Protein AF-D8WJ66-F1 (afdb_monomer_lite)

Secondary structure (DSSP, 8-state):
-------------------SS-----------S---PPPPPPPPPTTEEEEGGGTEEEE-SPPPGGG---SS---HHHHHHHHHT-

pLDDT: mean 70.59, std 19.92, range [41.0, 96.0]

Sequence (86 aa):
MLERKNKNKNNLNQQFIHKNNKYFKKKTYNNNVIQKKKPEKPKITNYLYVHKKLKKGVFLKKPSFNDIVYPFSLNLKLINEYLKKK

Organism: Globisporangium ultimum (NCBI:txid2052682)

Radius of gyration: 30.31 Å; chains: 1; bounding box: 35×73×77 Å

Structure (mmCIF, N/CA/C/O backbone):
data_AF-D8WJ66-F1
#
_entry.id   AF-D8WJ66-F1
#
loop_
_atom_site.group_PDB
_atom_site.id
_atom_site.type_symbol
_atom_site.label_atom_id
_atom_site.label_alt_id
_atom_site.label_comp_id
_atom_site.label_asym_id
_atom_site.label_entity_id
_atom_site.label_seq_id
_atom_site.pdbx_PDB_ins_code
_atom_site.Cartn_x
_atom_site.Cartn_y
_atom_site.Cartn_z
_atom_site.occupancy
_atom_site.B_iso_or_equiv
_atom_site.auth_seq_id
_atom_site.auth_comp_id
_atom_site.auth_asym_id
_atom_site.auth_atom_id
_atom_site.pdbx_PDB_model_num
ATOM 1 N N . MET A 1 1 ? -8.165 -53.043 -53.574 1.00 41.28 1 MET A N 1
ATOM 2 C CA . MET A 1 1 ? -8.582 -51.955 -52.663 1.00 41.28 1 MET A CA 1
ATOM 3 C C . MET A 1 1 ? -8.047 -52.272 -51.276 1.00 41.28 1 MET A C 1
ATOM 5 O O . MET A 1 1 ? -8.428 -53.289 -50.716 1.00 41.28 1 MET A O 1
ATOM 9 N N . LEU A 1 2 ? -7.092 -51.482 -50.779 1.00 41.00 2 LEU A N 1
ATOM 10 C CA . LEU A 1 2 ? -6.535 -51.618 -49.430 1.00 41.00 2 LEU A CA 1
ATOM 11 C C . LEU A 1 2 ? -7.317 -50.714 -48.473 1.00 41.00 2 LEU A C 1
ATOM 13 O O . LEU A 1 2 ? -7.216 -49.495 -48.580 1.00 41.00 2 LEU A O 1
ATOM 17 N N . GLU A 1 3 ? -8.018 -51.291 -47.501 1.00 44.78 3 GLU A N 1
ATOM 18 C CA . GLU A 1 3 ? -8.512 -50.540 -46.345 1.00 44.78 3 GLU A CA 1
ATOM 19 C C . GLU A 1 3 ? -7.529 -50.675 -45.178 1.00 44.78 3 GLU A C 1
ATOM 21 O O . GLU A 1 3 ? -7.371 -51.733 -44.569 1.00 44.78 3 GLU A O 1
ATOM 26 N N . ARG A 1 4 ? -6.838 -49.575 -44.866 1.00 48.53 4 ARG A N 1
ATOM 27 C CA . ARG A 1 4 ? -5.975 -49.442 -43.688 1.00 48.53 4 ARG A CA 1
ATOM 28 C C . ARG A 1 4 ? -6.826 -48.999 -42.496 1.00 48.53 4 ARG A C 1
ATOM 30 O O . ARG A 1 4 ? -7.272 -47.857 -42.454 1.00 48.53 4 ARG A O 1
ATOM 37 N N . LYS A 1 5 ? -7.010 -49.861 -41.491 1.00 48.28 5 LYS A N 1
ATOM 38 C CA . LYS A 1 5 ? -7.528 -49.454 -40.172 1.00 48.28 5 LYS A CA 1
ATOM 39 C C . LYS A 1 5 ? -6.360 -49.148 -39.233 1.00 48.28 5 LYS A C 1
ATOM 41 O O . LYS A 1 5 ? -5.773 -50.050 -38.643 1.00 48.28 5 LYS A O 1
ATOM 46 N N . ASN A 1 6 ? -6.040 -47.863 -39.087 1.00 52.69 6 ASN A N 1
ATOM 47 C CA . ASN A 1 6 ? -5.110 -47.361 -38.076 1.00 52.69 6 ASN A CA 1
ATOM 48 C C . ASN A 1 6 ? -5.735 -47.499 -36.678 1.00 52.69 6 ASN A C 1
A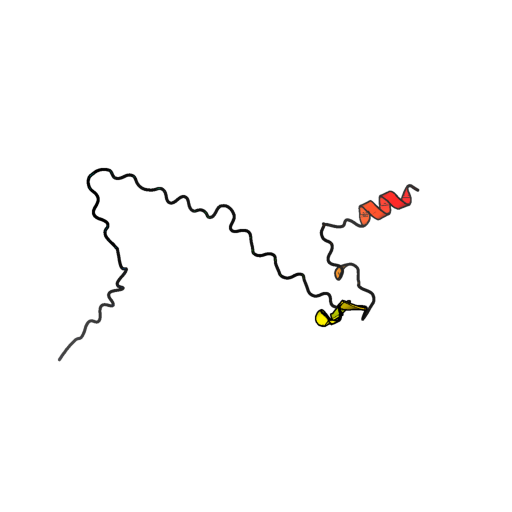TOM 50 O O . ASN A 1 6 ? -6.668 -46.774 -36.338 1.00 52.69 6 ASN A O 1
ATOM 54 N N . LYS A 1 7 ? -5.210 -48.405 -35.847 1.00 48.88 7 LYS A N 1
ATOM 55 C CA . LYS A 1 7 ? -5.440 -48.386 -34.395 1.00 48.88 7 LYS A CA 1
ATOM 56 C C . LYS A 1 7 ? -4.181 -47.870 -33.707 1.00 48.88 7 LYS A C 1
ATOM 58 O O . LYS A 1 7 ? -3.210 -48.605 -33.551 1.00 48.88 7 LYS A O 1
ATOM 63 N N . ASN A 1 8 ? -4.238 -46.607 -33.288 1.00 53.31 8 ASN A N 1
ATOM 64 C CA . ASN A 1 8 ? -3.290 -45.987 -32.368 1.00 53.31 8 ASN A CA 1
ATOM 65 C C . ASN A 1 8 ? -3.197 -46.826 -31.086 1.00 53.31 8 ASN A C 1
ATOM 67 O O . ASN A 1 8 ? -4.100 -46.800 -30.249 1.00 53.31 8 ASN A O 1
ATOM 71 N N . LYS A 1 9 ? -2.110 -47.586 -30.931 1.00 51.44 9 LYS A N 1
ATOM 72 C CA . LYS A 1 9 ? -1.736 -48.177 -29.645 1.00 51.44 9 LYS A CA 1
ATOM 73 C C . LYS A 1 9 ? -0.939 -47.133 -28.873 1.00 51.44 9 LYS A C 1
ATOM 75 O O . LYS A 1 9 ? 0.251 -46.946 -29.106 1.00 51.44 9 LYS A O 1
ATOM 80 N N . ASN A 1 10 ? -1.618 -46.455 -27.953 1.00 49.66 10 ASN A N 1
ATOM 81 C CA . ASN A 1 10 ? -0.971 -45.718 -26.876 1.00 49.66 10 ASN A CA 1
ATOM 82 C C . ASN A 1 10 ? -0.185 -46.729 -26.028 1.00 4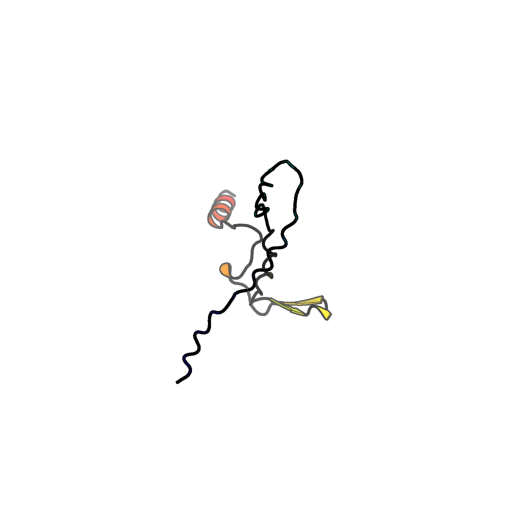9.66 10 ASN A C 1
ATOM 84 O O . ASN A 1 10 ? -0.769 -47.443 -25.212 1.00 49.66 10 ASN A O 1
ATOM 88 N N . ASN A 1 11 ? 1.127 -46.819 -26.245 1.00 47.12 11 ASN A N 1
ATOM 89 C CA . ASN A 1 11 ? 2.035 -47.607 -25.415 1.00 47.12 11 ASN A CA 1
ATOM 90 C C . ASN A 1 11 ? 2.194 -46.920 -24.050 1.00 47.12 11 ASN A C 1
ATOM 92 O O . ASN A 1 11 ? 3.148 -46.187 -23.800 1.00 47.12 11 ASN A O 1
ATOM 96 N N . LEU A 1 12 ? 1.237 -47.155 -23.153 1.00 46.84 12 LEU A N 1
ATOM 97 C CA . LEU A 1 12 ? 1.462 -47.019 -21.719 1.00 46.84 12 LEU A CA 1
ATOM 98 C C . LEU A 1 12 ? 2.439 -48.127 -21.324 1.00 46.84 12 LEU A C 1
ATOM 100 O O . LEU A 1 12 ? 2.050 -49.290 -21.231 1.00 46.84 12 LEU A O 1
ATOM 104 N N . ASN A 1 13 ? 3.706 -47.760 -21.122 1.00 48.28 13 ASN A N 1
ATOM 105 C CA . ASN A 1 13 ? 4.725 -48.608 -20.508 1.00 48.28 13 ASN A CA 1
ATOM 106 C C . ASN A 1 13 ? 4.261 -49.028 -19.103 1.00 48.28 13 ASN A C 1
ATOM 108 O O . ASN A 1 13 ? 4.597 -48.400 -18.100 1.00 48.28 13 ASN A O 1
ATOM 112 N N . GLN A 1 14 ? 3.465 -50.092 -19.028 1.00 48.16 14 GLN A N 1
ATOM 113 C CA . GLN A 1 14 ? 3.204 -50.818 -17.796 1.00 48.16 14 GLN A CA 1
ATOM 114 C C . GLN A 1 14 ? 4.423 -51.702 -17.544 1.00 48.16 14 GLN A C 1
ATOM 116 O O . GLN A 1 14 ? 4.544 -52.802 -18.077 1.00 48.16 14 GLN A O 1
ATOM 121 N N . GLN A 1 15 ? 5.369 -51.184 -16.762 1.00 45.94 15 GLN A N 1
ATOM 122 C CA . GLN A 1 15 ? 6.416 -52.000 -16.160 1.00 45.94 15 GLN A CA 1
ATOM 123 C C . GLN A 1 15 ? 5.746 -52.970 -15.178 1.00 45.94 15 GLN A C 1
ATOM 125 O O . GLN A 1 15 ? 5.446 -52.623 -14.035 1.00 45.94 15 GLN A O 1
ATOM 130 N N . PHE A 1 16 ? 5.461 -54.185 -15.641 1.00 43.97 16 PH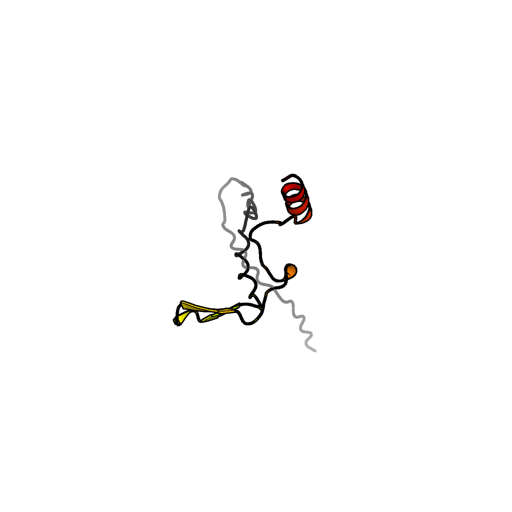E A N 1
ATOM 131 C CA . PHE A 1 16 ? 5.000 -55.274 -14.791 1.00 43.97 16 PHE A CA 1
ATOM 132 C C . PHE A 1 16 ? 6.172 -55.765 -13.938 1.00 43.97 16 PHE A C 1
ATOM 134 O O . PHE A 1 16 ? 6.995 -56.563 -14.378 1.00 43.97 16 PHE A O 1
ATOM 141 N N . ILE A 1 17 ? 6.249 -55.289 -12.696 1.00 44.41 17 ILE A N 1
ATOM 142 C CA . ILE A 1 17 ? 7.078 -55.921 -11.666 1.00 44.41 17 ILE A CA 1
ATOM 143 C C . ILE A 1 17 ? 6.324 -57.172 -11.205 1.00 44.41 17 ILE A C 1
ATOM 145 O O . ILE A 1 17 ? 5.357 -57.084 -10.445 1.00 44.41 17 ILE A O 1
ATOM 149 N N . HIS A 1 18 ? 6.746 -58.335 -11.699 1.00 44.69 18 HIS A N 1
ATOM 150 C CA . HIS A 1 18 ? 6.211 -59.631 -11.292 1.00 44.69 18 HIS A CA 1
ATOM 151 C C . HIS A 1 18 ? 6.606 -59.896 -9.829 1.00 44.69 18 HIS A C 1
ATOM 153 O O . HIS A 1 18 ? 7.787 -59.976 -9.495 1.00 44.69 18 HIS A O 1
ATOM 159 N N . LYS A 1 19 ? 5.618 -59.979 -8.933 1.00 41.59 19 LYS A N 1
ATOM 160 C CA . LYS A 1 19 ? 5.819 -60.244 -7.501 1.00 41.59 19 LYS A CA 1
ATOM 161 C C . LYS A 1 19 ? 5.455 -61.685 -7.176 1.00 41.59 19 LYS A C 1
ATOM 163 O O . LYS A 1 19 ? 4.331 -62.099 -7.443 1.00 41.59 19 LYS A O 1
ATOM 168 N N . ASN A 1 20 ? 6.337 -62.377 -6.461 1.00 50.19 20 ASN A N 1
ATOM 169 C CA . ASN A 1 20 ? 5.918 -63.476 -5.600 1.00 50.19 20 ASN A CA 1
ATOM 170 C C . ASN A 1 20 ? 5.055 -62.919 -4.450 1.00 50.19 20 ASN A C 1
ATOM 172 O O . ASN A 1 20 ? 5.464 -62.018 -3.718 1.00 50.19 20 ASN A O 1
ATOM 176 N N . ASN A 1 21 ? 3.835 -63.449 -4.355 1.00 50.81 21 ASN A N 1
ATOM 177 C CA . ASN A 1 21 ? 2.995 -63.642 -3.169 1.00 50.81 21 ASN A CA 1
ATOM 178 C C . ASN A 1 21 ? 3.019 -62.573 -2.062 1.00 50.81 21 ASN A C 1
ATOM 180 O O . ASN A 1 21 ? 3.610 -62.759 -1.005 1.00 50.81 21 ASN A O 1
ATOM 184 N N . LYS A 1 22 ? 2.265 -61.491 -2.280 1.00 45.28 22 LYS A N 1
ATOM 185 C CA . LYS A 1 22 ? 1.327 -60.855 -1.326 1.00 45.28 22 LYS A CA 1
ATOM 186 C C . LYS A 1 22 ? 0.895 -59.534 -1.948 1.00 45.28 22 LYS A C 1
ATOM 188 O O . LYS A 1 22 ? 1.689 -58.593 -2.056 1.00 45.28 22 LYS A O 1
ATOM 193 N N . TYR A 1 23 ? -0.367 -59.451 -2.356 1.00 51.38 23 TYR A N 1
ATOM 194 C CA . TYR A 1 23 ? -0.979 -58.208 -2.817 1.00 51.38 23 TYR A CA 1
ATOM 195 C C . TYR A 1 23 ? -1.180 -57.247 -1.641 1.00 51.38 23 TYR A C 1
ATOM 197 O O . TYR A 1 23 ? -2.295 -56.989 -1.200 1.00 51.38 23 TYR A O 1
ATOM 205 N N . PHE A 1 24 ? -0.098 -56.657 -1.142 1.00 48.59 24 PHE A N 1
ATOM 206 C CA . PHE A 1 24 ? -0.218 -55.371 -0.478 1.00 48.59 24 PHE A CA 1
ATOM 207 C C . PHE A 1 24 ? -0.472 -54.339 -1.572 1.00 48.59 24 PHE A C 1
ATOM 209 O O . PHE A 1 24 ? 0.461 -53.917 -2.262 1.00 48.59 24 PHE A O 1
ATOM 216 N N . LYS A 1 25 ? -1.739 -53.935 -1.747 1.00 50.31 25 LYS A N 1
ATOM 217 C CA . LYS A 1 25 ? -2.053 -52.646 -2.372 1.00 50.31 25 LYS A CA 1
ATOM 218 C C . LYS A 1 25 ? -1.273 -51.602 -1.577 1.00 50.31 25 LYS A C 1
ATOM 220 O O . LYS A 1 25 ? -1.673 -51.243 -0.471 1.00 50.31 25 LYS A O 1
ATOM 225 N N . LYS A 1 26 ? -0.145 -51.132 -2.116 1.00 51.16 26 LYS A N 1
ATOM 226 C CA . LYS A 1 26 ? 0.460 -49.888 -1.647 1.00 51.16 26 LYS A CA 1
ATOM 227 C C . LYS A 1 26 ? -0.620 -48.837 -1.862 1.00 51.16 26 LYS A C 1
ATOM 229 O O . LYS A 1 26 ? -0.877 -48.451 -2.998 1.00 51.16 26 LYS A O 1
ATOM 234 N N . LYS A 1 27 ? -1.289 -48.417 -0.785 1.00 53.22 27 LYS A N 1
ATOM 235 C CA . LYS A 1 27 ? -1.964 -47.126 -0.772 1.00 53.22 27 LYS A CA 1
ATOM 236 C C . LYS A 1 27 ? -0.859 -46.132 -1.097 1.00 53.22 27 LYS A C 1
ATOM 238 O O . LYS A 1 27 ? -0.002 -45.861 -0.260 1.00 53.22 27 LYS A O 1
ATOM 243 N N . THR A 1 28 ? -0.818 -45.660 -2.336 1.00 54.25 28 THR A N 1
ATOM 244 C CA . THR A 1 28 ? -0.192 -44.383 -2.634 1.00 54.25 28 THR A CA 1
ATOM 245 C C . THR A 1 28 ? -0.987 -43.390 -1.811 1.00 54.25 28 THR A C 1
ATOM 247 O O . THR A 1 28 ? -2.077 -42.975 -2.198 1.00 54.25 28 THR A O 1
ATOM 250 N N . TYR A 1 29 ? -0.502 -43.108 -0.604 1.00 50.88 29 TYR A N 1
ATOM 251 C CA . TYR A 1 29 ? -0.891 -41.899 0.083 1.00 50.88 29 TYR A CA 1
ATOM 252 C C . TYR A 1 29 ? -0.565 -40.804 -0.917 1.00 50.88 29 TYR A C 1
ATOM 254 O O . TYR A 1 29 ? 0.598 -40.593 -1.262 1.00 50.88 29 TYR A O 1
ATOM 262 N N . ASN A 1 30 ? -1.609 -40.215 -1.495 1.00 48.09 30 ASN A N 1
ATOM 263 C CA . ASN A 1 30 ? -1.464 -38.977 -2.222 1.00 48.09 30 ASN A CA 1
ATOM 264 C C . ASN A 1 30 ? -0.831 -38.027 -1.212 1.00 48.09 30 ASN A C 1
ATOM 266 O O . ASN A 1 30 ? -1.522 -37.479 -0.354 1.00 48.09 30 ASN A O 1
ATOM 270 N N . ASN A 1 31 ? 0.483 -37.835 -1.314 1.00 48.19 31 ASN A N 1
ATOM 271 C CA . ASN A 1 31 ? 1.230 -36.788 -0.629 1.00 48.19 31 ASN A CA 1
ATOM 272 C C . ASN A 1 31 ? 0.837 -35.410 -1.208 1.00 48.19 31 ASN A C 1
ATOM 274 O O . ASN A 1 31 ? 1.666 -34.527 -1.382 1.00 48.19 31 ASN A O 1
ATOM 278 N N . ASN A 1 32 ? -0.456 -35.215 -1.490 1.00 50.03 32 ASN A N 1
ATOM 279 C CA . ASN A 1 32 ? -1.096 -33.926 -1.711 1.00 50.03 32 ASN A CA 1
ATOM 280 C C . ASN A 1 32 ? -1.176 -33.129 -0.397 1.00 50.03 32 ASN A C 1
ATOM 282 O O . ASN A 1 32 ? -1.671 -32.005 -0.382 1.00 50.03 32 ASN A O 1
ATOM 286 N N . VAL A 1 33 ? -0.675 -33.699 0.704 1.00 54.22 33 VAL A N 1
ATOM 287 C CA . VAL A 1 33 ? -0.416 -33.012 1.961 1.00 54.22 33 VAL A CA 1
ATOM 288 C C . VAL A 1 33 ? 0.696 -31.989 1.720 1.00 54.22 33 VAL A C 1
ATOM 290 O O . VAL A 1 33 ? 1.883 -32.273 1.829 1.00 54.22 33 VAL A O 1
ATOM 293 N N . ILE A 1 34 ? 0.268 -30.768 1.397 1.00 58.31 34 ILE A N 1
ATOM 294 C CA . ILE A 1 34 ? 1.061 -29.544 1.503 1.00 58.31 34 ILE A CA 1
ATOM 295 C C . ILE A 1 34 ? 2.215 -29.493 0.490 1.00 58.31 34 ILE A C 1
ATOM 297 O O . ILE A 1 34 ? 3.385 -29.344 0.842 1.00 58.31 34 ILE A O 1
ATOM 301 N N . GLN A 1 35 ? 1.900 -29.489 -0.807 1.00 57.47 35 GLN A N 1
ATOM 302 C CA . GLN A 1 35 ? 2.774 -28.741 -1.711 1.00 57.47 35 GLN A CA 1
ATOM 303 C C . GLN A 1 35 ? 2.680 -27.277 -1.274 1.00 57.47 35 GLN A C 1
ATOM 305 O O . GLN A 1 35 ? 1.695 -26.602 -1.571 1.00 57.47 35 GLN A O 1
ATOM 310 N N . LYS A 1 36 ? 3.656 -26.810 -0.479 1.00 60.38 36 LYS A N 1
ATOM 311 C CA . LYS A 1 36 ? 3.794 -25.397 -0.112 1.00 60.38 36 LYS A CA 1
ATOM 312 C C . LYS A 1 36 ? 3.674 -24.601 -1.409 1.00 60.38 36 LYS A C 1
ATOM 314 O O . LYS A 1 36 ? 4.557 -24.704 -2.262 1.00 60.38 36 LYS A O 1
ATOM 319 N N . LYS A 1 37 ? 2.567 -23.864 -1.584 1.00 66.00 37 LYS A N 1
ATOM 320 C CA . LYS A 1 37 ? 2.421 -22.932 -2.706 1.00 66.00 37 LYS A CA 1
ATOM 321 C C . LYS A 1 37 ? 3.701 -22.106 -2.738 1.00 66.00 37 LYS A C 1
ATOM 323 O O . LYS A 1 37 ? 4.100 -21.572 -1.700 1.00 66.00 37 LYS A O 1
ATOM 328 N N . LYS A 1 38 ? 4.380 -22.069 -3.892 1.00 64.50 38 LYS A N 1
ATOM 329 C CA . LYS A 1 38 ? 5.549 -21.200 -4.058 1.00 64.50 38 LYS A CA 1
ATOM 330 C C . LYS A 1 38 ? 5.136 -19.808 -3.578 1.00 64.50 38 LYS A C 1
ATOM 332 O O . LYS A 1 38 ? 4.055 -19.371 -3.978 1.00 64.50 38 LYS A O 1
ATOM 337 N N . PRO A 1 39 ? 5.934 -19.152 -2.719 1.00 62.88 39 PRO A N 1
ATOM 338 C CA . PRO A 1 39 ? 5.604 -17.810 -2.278 1.00 62.88 39 PRO A CA 1
ATOM 339 C C . PRO A 1 39 ? 5.415 -16.961 -3.529 1.00 62.88 39 PRO A C 1
ATOM 341 O O . PRO A 1 39 ? 6.290 -16.925 -4.402 1.00 62.88 39 PRO A O 1
ATOM 344 N N . GLU A 1 40 ? 4.232 -16.367 -3.660 1.00 68.88 40 GLU A N 1
ATOM 345 C CA . GLU A 1 40 ? 3.965 -15.455 -4.758 1.00 68.88 40 GLU A CA 1
ATOM 346 C C . GLU A 1 40 ? 5.020 -14.353 -4.710 1.00 68.88 40 GLU A C 1
ATOM 348 O O . GLU A 1 40 ? 5.413 -13.887 -3.634 1.00 68.88 40 GLU A O 1
ATOM 353 N N . LYS A 1 41 ? 5.536 -13.974 -5.885 1.00 66.75 41 LYS A N 1
ATOM 354 C CA . LYS A 1 41 ? 6.461 -12.845 -5.961 1.00 66.75 41 LYS A CA 1
ATOM 355 C C . LYS A 1 41 ? 5.769 -11.653 -5.291 1.00 66.75 41 LYS A C 1
ATOM 357 O O . LYS A 1 41 ? 4.593 -11.425 -5.584 1.00 66.75 41 LYS A O 1
ATOM 362 N N . PRO A 1 42 ? 6.461 -10.912 -4.409 1.00 69.50 42 PRO A N 1
ATOM 363 C CA . PRO A 1 42 ? 5.854 -9.766 -3.753 1.00 69.50 42 PRO A CA 1
ATOM 364 C C . PRO A 1 42 ? 5.302 -8.830 -4.827 1.00 69.50 42 PRO A C 1
ATOM 366 O O . PRO A 1 42 ? 5.986 -8.559 -5.821 1.00 69.50 42 PRO A O 1
ATOM 369 N N . LYS A 1 43 ? 4.050 -8.392 -4.651 1.00 69.19 43 LYS A N 1
ATOM 370 C CA . LYS A 1 43 ? 3.409 -7.449 -5.570 1.00 69.19 43 LYS A CA 1
ATOM 371 C C . LYS A 1 43 ? 4.327 -6.239 -5.722 1.00 69.19 43 LYS A C 1
ATOM 373 O O . LYS A 1 43 ? 4.752 -5.648 -4.731 1.00 69.19 43 LYS A O 1
ATOM 378 N N . ILE A 1 44 ? 4.667 -5.919 -6.967 1.00 74.31 44 ILE A N 1
ATOM 379 C CA . ILE A 1 44 ? 5.470 -4.740 -7.280 1.00 74.31 44 ILE A CA 1
ATOM 380 C C . ILE A 1 44 ? 4.628 -3.525 -6.895 1.00 74.31 44 ILE A C 1
ATOM 382 O O . ILE A 1 44 ? 3.474 -3.414 -7.306 1.00 74.31 44 ILE A O 1
ATOM 386 N N . THR A 1 45 ? 5.181 -2.652 -6.060 1.00 86.06 45 THR A N 1
ATOM 387 C CA . THR A 1 45 ? 4.485 -1.457 -5.595 1.00 86.06 45 THR A CA 1
ATOM 388 C C . THR A 1 45 ? 4.689 -0.317 -6.586 1.00 86.06 45 THR A C 1
ATOM 390 O O . THR A 1 45 ? 5.809 0.008 -6.968 1.00 86.06 45 THR A O 1
ATOM 393 N N . ASN A 1 46 ? 3.601 0.343 -6.983 1.00 88.25 46 ASN A N 1
ATOM 394 C CA . ASN A 1 46 ? 3.652 1.426 -7.975 1.00 88.25 46 ASN A CA 1
ATOM 395 C C . ASN A 1 46 ? 4.154 2.764 -7.398 1.00 88.25 46 ASN A C 1
ATOM 397 O O . ASN A 1 46 ? 4.238 3.758 -8.116 1.00 88.25 46 ASN A O 1
ATOM 401 N N . TYR A 1 47 ? 4.426 2.824 -6.093 1.00 91.88 47 TYR A N 1
ATOM 402 C CA . TYR A 1 47 ? 4.854 4.036 -5.390 1.00 91.88 47 TYR A CA 1
ATOM 403 C C . TYR A 1 47 ? 6.352 4.059 -5.059 1.00 91.88 47 TYR A C 1
ATOM 405 O O . TYR A 1 47 ? 6.873 5.118 -4.707 1.00 91.88 47 TYR A O 1
ATOM 413 N N . LEU A 1 48 ? 7.050 2.923 -5.171 1.00 92.00 48 LEU A N 1
ATOM 414 C CA . LEU A 1 48 ? 8.460 2.782 -4.809 1.00 92.00 48 LEU A CA 1
ATOM 415 C C . LEU A 1 48 ? 9.238 2.125 -5.949 1.00 92.00 48 LEU A C 1
ATOM 417 O O . LEU A 1 48 ? 9.032 0.957 -6.272 1.00 92.00 48 LEU A O 1
ATOM 421 N N . TYR A 1 49 ? 10.196 2.856 -6.508 1.00 92.12 49 TYR A N 1
ATOM 422 C CA . TYR A 1 49 ? 11.184 2.290 -7.417 1.00 92.12 49 TYR A CA 1
ATOM 423 C C . TYR A 1 49 ? 12.392 1.777 -6.625 1.00 92.12 49 TYR A C 1
ATOM 425 O O . TYR A 1 49 ? 12.951 2.512 -5.812 1.00 92.12 49 TYR A O 1
ATOM 433 N N . VAL A 1 50 ? 12.820 0.532 -6.865 1.00 92.06 50 VAL A N 1
ATOM 434 C CA . VAL A 1 50 ? 13.962 -0.091 -6.169 1.00 92.06 50 VAL A CA 1
ATOM 435 C C . VAL A 1 50 ? 15.051 -0.486 -7.161 1.00 92.06 50 VAL A C 1
ATOM 437 O O . VAL A 1 50 ? 14.877 -1.398 -7.970 1.00 92.06 50 VAL A O 1
ATOM 440 N N . HIS A 1 51 ? 16.227 0.130 -7.035 1.00 93.75 51 HIS A N 1
ATOM 441 C CA . HIS A 1 51 ? 17.409 -0.214 -7.817 1.00 93.75 51 HIS A CA 1
ATOM 442 C C . HIS A 1 51 ? 18.288 -1.232 -7.068 1.00 93.75 51 HIS A C 1
ATOM 444 O O . HIS A 1 51 ? 19.218 -0.871 -6.339 1.00 93.75 51 HIS A O 1
ATOM 450 N N . LYS A 1 52 ? 18.027 -2.531 -7.280 1.00 90.62 52 LYS A N 1
ATOM 451 C CA . LYS A 1 52 ? 18.641 -3.644 -6.520 1.00 90.62 52 LYS A CA 1
ATOM 452 C C . LYS A 1 52 ? 20.174 -3.609 -6.464 1.00 90.62 52 LYS A C 1
ATOM 454 O O . LYS A 1 52 ? 20.740 -3.797 -5.394 1.00 90.62 52 LYS A O 1
ATOM 459 N N . LYS A 1 53 ? 20.846 -3.320 -7.586 1.00 96.00 53 LYS A N 1
ATOM 460 C CA . LYS A 1 53 ? 22.323 -3.321 -7.674 1.00 96.00 53 LYS A CA 1
ATOM 461 C C . LYS A 1 53 ? 22.977 -2.225 -6.826 1.00 96.00 53 LYS A C 1
ATOM 463 O O . LYS A 1 53 ? 24.043 -2.436 -6.270 1.00 96.00 53 LYS A O 1
ATOM 468 N N . LEU A 1 54 ? 22.319 -1.072 -6.718 1.00 95.31 54 LEU A N 1
ATOM 469 C CA . LEU A 1 54 ? 22.829 0.086 -5.977 1.00 95.31 54 LEU A CA 1
ATOM 470 C C . LEU A 1 54 ? 22.305 0.117 -4.538 1.00 95.31 54 LEU A C 1
ATOM 472 O O . LEU A 1 54 ? 22.699 0.991 -3.777 1.00 95.31 54 LEU A O 1
ATOM 476 N N . LYS A 1 55 ? 21.399 -0.807 -4.180 1.00 93.56 55 LYS A N 1
ATOM 477 C CA . LYS A 1 55 ? 20.681 -0.830 -2.899 1.00 93.56 55 LYS A CA 1
ATOM 478 C C . LYS A 1 55 ? 20.012 0.518 -2.574 1.00 93.56 55 LYS A C 1
ATOM 480 O O . LYS A 1 55 ? 19.969 0.931 -1.422 1.00 93.56 55 LYS A O 1
ATOM 485 N N . LYS A 1 56 ? 19.487 1.199 -3.600 1.00 95.69 56 LYS A N 1
ATOM 486 C CA . LYS A 1 56 ? 18.774 2.482 -3.476 1.00 95.69 56 LYS A CA 1
ATOM 487 C C . LYS A 1 56 ? 17.295 2.318 -3.810 1.00 95.69 56 LYS A C 1
ATOM 489 O O . LYS A 1 56 ? 16.942 1.510 -4.672 1.00 95.69 56 LYS A O 1
ATOM 494 N N . GLY A 1 57 ? 16.450 3.106 -3.151 1.00 93.62 57 GLY A N 1
ATOM 495 C CA . GLY A 1 57 ? 15.018 3.196 -3.421 1.00 93.62 57 GLY A CA 1
ATOM 496 C C . GLY A 1 57 ? 14.575 4.652 -3.519 1.00 93.62 57 GLY A C 1
ATOM 497 O O . GLY A 1 57 ? 15.117 5.502 -2.818 1.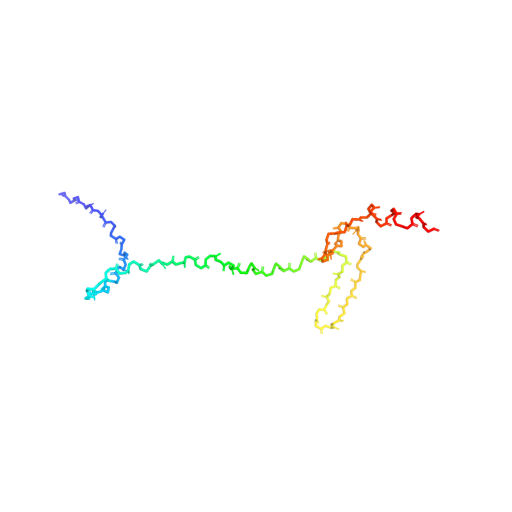00 93.62 57 GLY A O 1
ATOM 498 N N . VAL A 1 58 ? 13.618 4.934 -4.401 1.00 94.56 58 VAL A N 1
ATOM 499 C CA . VAL A 1 58 ? 13.051 6.275 -4.599 1.00 94.56 58 VAL A CA 1
ATOM 500 C C . VAL A 1 58 ? 11.532 6.185 -4.546 1.00 94.56 58 VAL A C 1
ATOM 502 O O . VAL A 1 58 ? 10.925 5.396 -5.276 1.00 94.56 58 VAL A O 1
ATOM 505 N N . PHE A 1 59 ? 10.919 6.999 -3.688 1.00 94.25 59 PHE A N 1
ATOM 506 C CA . PHE A 1 59 ? 9.470 7.161 -3.659 1.00 94.25 59 PHE A CA 1
ATOM 507 C C . PHE A 1 59 ? 9.038 8.050 -4.823 1.00 94.25 59 PHE A C 1
ATOM 509 O O . PHE A 1 59 ? 9.408 9.218 -4.886 1.00 94.25 59 PHE A O 1
ATOM 516 N N . LEU A 1 60 ? 8.267 7.480 -5.748 1.00 93.25 60 LEU A N 1
ATOM 517 C CA . LEU A 1 60 ? 7.772 8.192 -6.931 1.00 93.25 60 LEU A CA 1
ATOM 518 C C . LEU A 1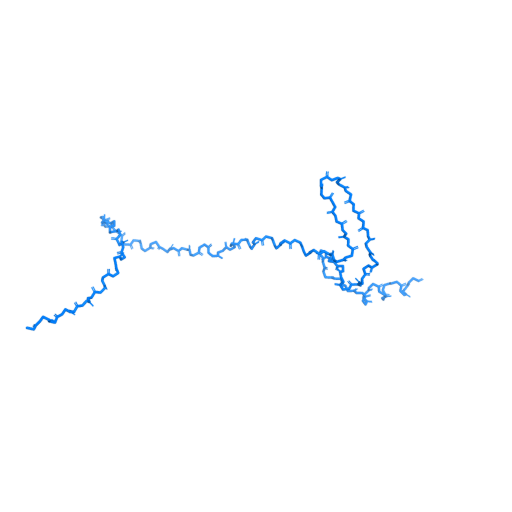 60 ? 6.530 9.023 -6.609 1.00 93.25 60 LEU A C 1
ATOM 520 O O . LEU A 1 60 ? 6.294 10.068 -7.204 1.00 93.25 60 LEU A O 1
ATOM 524 N N . LYS A 1 61 ? 5.713 8.529 -5.676 1.00 93.94 61 LYS A N 1
ATOM 525 C CA . LYS A 1 61 ? 4.481 9.171 -5.224 1.00 93.94 61 LYS A CA 1
ATOM 526 C C . LYS A 1 61 ? 4.146 8.732 -3.808 1.00 93.94 61 LYS A C 1
ATOM 528 O O . LYS A 1 61 ? 4.604 7.687 -3.343 1.00 93.94 61 LYS A O 1
ATOM 533 N N . LYS A 1 62 ? 3.283 9.500 -3.147 1.00 94.44 62 LYS A N 1
ATOM 534 C CA . LYS A 1 62 ? 2.665 9.072 -1.893 1.00 94.44 62 LYS A CA 1
ATOM 535 C C . LYS A 1 62 ? 1.760 7.855 -2.168 1.00 94.44 62 LYS A C 1
ATOM 537 O O . LYS A 1 62 ? 0.910 7.948 -3.056 1.00 94.44 62 LYS A O 1
ATOM 542 N N . PRO A 1 63 ? 1.929 6.724 -1.460 1.00 91.88 63 PRO A N 1
ATOM 543 C CA . PRO A 1 63 ? 1.042 5.578 -1.618 1.00 91.88 63 PRO A CA 1
ATOM 544 C C . PRO A 1 63 ? -0.366 5.901 -1.119 1.00 91.88 63 PRO A C 1
ATOM 546 O O . PRO A 1 63 ? -0.527 6.576 -0.096 1.00 91.88 63 PRO A O 1
ATOM 549 N N . SER A 1 64 ? -1.383 5.386 -1.811 1.00 89.06 64 SER A N 1
ATOM 550 C CA . SER A 1 64 ? -2.720 5.293 -1.227 1.00 89.06 64 SER A CA 1
ATOM 551 C C . SER A 1 64 ? -2.773 4.117 -0.252 1.00 89.06 64 SER A C 1
ATOM 553 O O . SER A 1 64 ? -1.956 3.199 -0.323 1.00 89.06 64 SER A O 1
ATOM 555 N N . PHE A 1 65 ? -3.744 4.120 0.658 1.00 85.50 65 PHE A N 1
ATOM 556 C CA . PHE A 1 65 ? -3.877 3.053 1.650 1.00 85.50 65 PHE A CA 1
ATOM 557 C C . PHE A 1 65 ? -4.008 1.659 1.010 1.00 85.50 65 PHE A C 1
ATOM 559 O O . PHE A 1 65 ? -3.404 0.701 1.483 1.00 85.50 65 PHE A O 1
ATOM 566 N N . ASN A 1 66 ? -4.722 1.571 -0.116 1.00 84.31 66 ASN A N 1
ATOM 567 C CA . ASN A 1 66 ? -4.930 0.323 -0.853 1.00 84.31 66 ASN A CA 1
ATOM 568 C C . ASN A 1 66 ? -3.681 -0.146 -1.615 1.00 84.31 66 ASN A C 1
ATOM 570 O O . ASN A 1 66 ? -3.578 -1.325 -1.948 1.00 84.31 66 ASN A O 1
ATOM 574 N N . ASP A 1 67 ? -2.737 0.758 -1.895 1.00 86.19 67 ASP A N 1
ATOM 575 C CA . ASP A 1 67 ? -1.486 0.413 -2.575 1.00 86.19 67 ASP A CA 1
ATOM 576 C C . ASP A 1 67 ? -0.481 -0.255 -1.628 1.00 86.19 67 ASP A C 1
ATOM 578 O O . ASP A 1 67 ? 0.433 -0.948 -2.082 1.00 86.19 67 ASP A O 1
ATOM 582 N N . ILE A 1 68 ? -0.611 -0.027 -0.316 1.00 86.75 68 ILE A N 1
ATOM 583 C CA . ILE A 1 68 ? 0.333 -0.533 0.678 1.00 86.75 68 ILE A CA 1
ATOM 584 C C . ILE A 1 68 ? 0.052 -2.012 0.929 1.00 86.75 68 ILE A C 1
ATOM 586 O O . ILE A 1 68 ? -1.017 -2.413 1.387 1.00 86.75 68 ILE A O 1
ATOM 590 N N . VAL A 1 69 ? 1.058 -2.839 0.660 1.00 81.75 69 VAL A N 1
ATOM 591 C CA . VAL A 1 69 ? 0.998 -4.271 0.944 1.00 81.75 69 VAL A CA 1
ATOM 592 C C . VAL A 1 69 ? 1.397 -4.493 2.399 1.00 81.75 69 VAL A C 1
ATOM 594 O O . VAL A 1 69 ? 2.580 -4.480 2.739 1.00 81.75 69 VAL A O 1
ATOM 597 N N . TYR A 1 70 ? 0.405 -4.695 3.261 1.00 82.81 70 TYR A N 1
ATOM 598 C CA . TYR A 1 70 ? 0.634 -5.076 4.651 1.00 82.81 70 TYR A CA 1
ATOM 599 C C . TYR A 1 70 ? 0.848 -6.594 4.772 1.00 82.81 70 TYR A C 1
ATOM 601 O O . TYR A 1 70 ? 0.178 -7.364 4.082 1.00 82.81 70 TYR A O 1
ATOM 609 N N . PRO A 1 71 ? 1.737 -7.057 5.671 1.00 81.69 71 PRO A N 1
ATOM 610 C CA . PRO A 1 71 ? 1.931 -8.486 5.929 1.00 81.69 71 PRO A CA 1
ATOM 611 C C . PRO A 1 71 ? 0.798 -9.109 6.768 1.00 81.69 71 PRO A C 1
ATOM 613 O O . PRO A 1 71 ? 0.858 -10.288 7.105 1.00 81.69 71 PRO A O 1
ATOM 616 N N . PHE A 1 72 ? -0.225 -8.328 7.122 1.00 85.06 72 PHE A N 1
ATOM 617 C CA . PHE A 1 72 ? -1.380 -8.730 7.920 1.00 85.06 72 PHE A CA 1
ATOM 618 C C . PHE A 1 72 ? -2.645 -7.998 7.453 1.00 85.06 72 PHE A C 1
ATOM 620 O O . PHE A 1 72 ? -2.580 -7.003 6.730 1.00 85.06 72 PHE A O 1
ATOM 627 N N . SER A 1 73 ? -3.807 -8.479 7.900 1.00 83.44 73 SER A N 1
ATOM 628 C CA . SER A 1 73 ? -5.087 -7.804 7.658 1.00 83.44 73 SER A CA 1
ATOM 629 C C . SER A 1 73 ? -5.220 -6.595 8.582 1.00 83.44 73 SER A C 1
ATOM 631 O O . SER A 1 73 ? -5.309 -6.745 9.798 1.00 83.44 73 SER A O 1
ATOM 633 N N . LEU A 1 74 ? -5.204 -5.392 8.011 1.00 85.81 74 LEU A N 1
ATOM 634 C CA . LEU A 1 74 ? -5.261 -4.139 8.760 1.00 85.81 74 LEU A CA 1
ATOM 635 C C . LEU A 1 74 ? -6.709 -3.630 8.859 1.00 85.81 74 LEU A C 1
ATOM 637 O O . LEU A 1 74 ? -7.343 -3.359 7.842 1.00 85.81 74 LEU A O 1
ATOM 641 N N . ASN A 1 75 ? -7.220 -3.463 10.084 1.00 89.56 75 ASN A N 1
ATOM 642 C CA . ASN A 1 75 ? -8.546 -2.894 10.344 1.00 89.56 75 ASN A CA 1
ATOM 643 C C . ASN A 1 75 ? -8.428 -1.464 10.897 1.00 89.56 75 ASN A C 1
ATOM 645 O O . ASN A 1 75 ? -8.205 -1.256 12.090 1.00 89.56 75 ASN A O 1
ATOM 649 N N . LEU A 1 76 ? -8.613 -0.473 10.022 1.00 87.19 76 LEU A N 1
ATOM 650 C CA . LEU A 1 76 ? -8.523 0.945 10.387 1.00 87.19 76 LEU A CA 1
ATOM 651 C C . LEU A 1 76 ? -9.605 1.403 11.368 1.00 87.19 76 LEU A C 1
ATOM 653 O O . LEU A 1 76 ? -9.372 2.337 12.133 1.00 87.19 76 LEU A O 1
ATOM 657 N N . LYS A 1 77 ? -10.780 0.761 11.369 1.00 92.44 77 LYS A N 1
ATOM 658 C CA . LYS A 1 77 ? -11.881 1.154 12.256 1.00 92.44 77 LYS A CA 1
ATOM 659 C C . LYS A 1 77 ? -11.486 0.970 13.719 1.00 92.44 77 LYS A C 1
ATOM 661 O O . LYS A 1 77 ? -11.651 1.893 14.509 1.00 92.44 77 LYS A O 1
ATOM 666 N N . LEU A 1 78 ? -10.883 -0.175 14.041 1.00 92.88 78 LEU A N 1
ATOM 667 C CA . LEU A 1 78 ? -10.413 -0.482 15.394 1.00 92.88 78 LEU A CA 1
ATOM 668 C C . LEU A 1 78 ? -9.302 0.468 15.850 1.00 92.88 78 LEU A C 1
ATOM 670 O O . LEU A 1 78 ? -9.298 0.906 16.997 1.00 92.88 78 LEU A O 1
ATOM 674 N N . ILE A 1 79 ? -8.386 0.830 14.949 1.00 90.56 79 ILE A N 1
ATOM 675 C CA . ILE A 1 79 ? -7.319 1.793 15.256 1.00 90.56 79 ILE A CA 1
ATOM 676 C C . ILE A 1 79 ? -7.917 3.159 15.597 1.00 90.56 79 ILE A C 1
ATOM 678 O O . ILE A 1 79 ? -7.542 3.764 16.600 1.00 90.56 79 ILE A O 1
ATOM 682 N N . ASN A 1 80 ? -8.881 3.624 14.802 1.00 93.62 80 ASN A N 1
ATOM 683 C CA . ASN A 1 80 ? -9.548 4.899 15.046 1.00 93.62 80 ASN A CA 1
ATOM 684 C C . ASN A 1 80 ? -10.338 4.894 16.362 1.00 93.62 80 ASN A C 1
ATOM 686 O O . ASN A 1 80 ? -10.309 5.882 17.090 1.00 93.62 80 ASN A O 1
ATOM 690 N N . GLU A 1 81 ? -11.029 3.800 16.687 1.00 95.69 81 GLU A N 1
ATOM 691 C CA . GLU A 1 81 ? -11.736 3.648 17.966 1.00 95.69 81 GLU A CA 1
ATOM 692 C C . GLU A 1 81 ? -10.778 3.665 19.160 1.00 95.69 81 GLU A C 1
ATOM 694 O O . GLU A 1 81 ? -11.066 4.315 20.164 1.00 95.69 81 GLU A O 1
ATOM 699 N N . TYR A 1 82 ? -9.627 3.001 19.043 1.00 95.25 82 TYR A N 1
ATOM 700 C CA . TYR A 1 82 ? -8.601 3.003 20.083 1.00 95.25 82 TYR A CA 1
ATOM 701 C C . TYR A 1 82 ? -8.029 4.406 20.318 1.00 95.25 82 TYR A C 1
ATOM 703 O O . TYR A 1 82 ? -7.932 4.847 21.460 1.00 95.25 82 TYR A O 1
ATOM 711 N N . LEU A 1 83 ? -7.694 5.130 19.246 1.00 95.06 83 LEU A N 1
ATOM 712 C CA . LEU A 1 83 ? -7.109 6.469 19.348 1.00 95.06 83 LEU A CA 1
ATOM 713 C C . LEU A 1 83 ? -8.095 7.518 19.873 1.00 95.06 83 LEU A C 1
ATOM 715 O O . LEU A 1 83 ? -7.668 8.425 20.573 1.00 95.06 83 LEU A O 1
ATOM 719 N N . LYS A 1 84 ? -9.397 7.384 19.591 1.00 93.94 84 LYS A N 1
ATOM 720 C CA . LYS A 1 84 ? -10.443 8.279 20.123 1.00 93.94 84 LYS A CA 1
ATOM 721 C C . LYS A 1 84 ? -10.646 8.180 21.636 1.00 93.94 84 LYS A C 1
ATOM 723 O O . LYS A 1 84 ? -11.283 9.057 22.204 1.00 93.94 84 LYS A O 1
ATOM 728 N N . LYS A 1 85 ? -10.1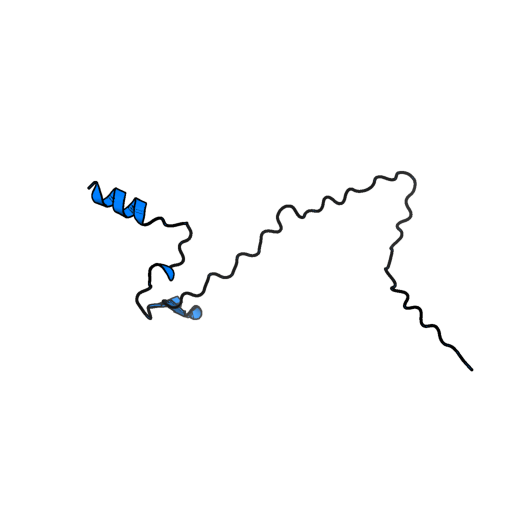99 7.089 22.267 1.00 76.88 85 LYS A N 1
ATOM 729 C CA . LYS A 1 85 ? -10.314 6.890 23.720 1.00 76.88 85 LYS A CA 1
ATOM 730 C C . LYS A 1 85 ? -9.177 7.541 24.517 1.00 76.88 85 LYS A C 1
ATOM 732 O O . LYS A 1 85 ? -9.251 7.519 25.743 1.00 76.88 85 LYS A O 1
ATOM 737 N N . LYS A 1 86 ? -8.135 8.046 23.849 1.00 56.50 86 LYS A N 1
ATOM 738 C CA . LYS A 1 86 ? -7.113 8.900 24.468 1.00 56.50 86 LYS A CA 1
ATOM 739 C C . LYS A 1 86 ? -7.605 10.335 24.538 1.00 56.50 86 LYS A C 1
ATOM 741 O O . LYS A 1 86 ? -7.281 10.973 25.558 1.00 56.50 86 LYS A O 1
#

Foldseek 3Di:
DDDDDDDDDPPPPPPDPDDPDDPPPPPPPPVPVDPPDDPDDPPDQPQKDADPVVRDIDGPDDDDPVSDDDPDDDDVVVVVVVVVVD